Protein AF-A0A9E4REG9-F1 (afdb_monomer_lite)

Foldseek 3Di:
DDDDDDDPPPDPQDDQDPLNVVLVVDLVVDQDPDPLSLCVSQVVSVHHSVVSVVSVVVCCVSVVDVDRDDDDDCVVVVDDDDDDDDDDDPVCPVVD

Radius of gyration: 20.84 Å; chains: 1; bounding box: 36×39×57 Å

Sequence (96 aa):
MATKTAKSTGTRAGKIDLTDRKLMNLIQSRFPMSERPYLDLANELGTSEDDVLARLGRLRKANIVRQIGAIFDTRRLGYKTTLVAFRYPKERLDAA

Structure (mmCIF, N/CA/C/O backbone):
data_AF-A0A9E4REG9-F1
#
_entry.id   AF-A0A9E4REG9-F1
#
loop_
_atom_site.group_PDB
_atom_site.id
_atom_site.type_symbol
_atom_site.label_atom_id
_atom_site.label_alt_id
_atom_site.label_comp_id
_atom_site.label_asym_id
_atom_site.label_entity_id
_atom_site.label_seq_id
_atom_site.pdbx_PDB_ins_code
_atom_site.Cartn_x
_atom_site.Cartn_y
_atom_site.Cartn_z
_atom_site.occupancy
_atom_site.B_iso_or_equiv
_atom_site.auth_seq_id
_atom_site.auth_comp_id
_atom_site.auth_asym_id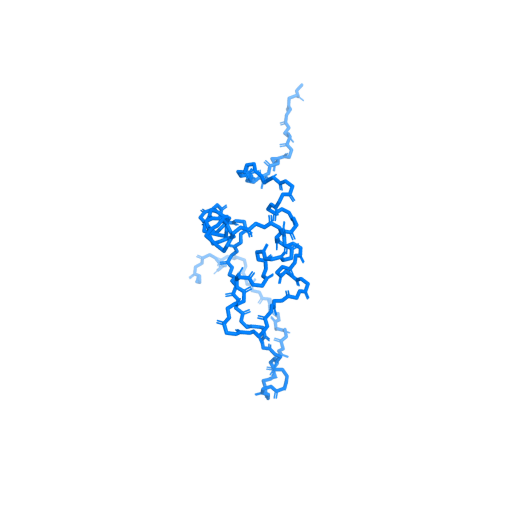
_atom_site.auth_atom_id
_atom_site.pdbx_PDB_model_num
ATOM 1 N N . MET A 1 1 ? -15.924 30.898 -34.098 1.00 37.88 1 MET A N 1
ATOM 2 C CA . MET A 1 1 ? -15.574 29.490 -34.388 1.00 37.88 1 MET A CA 1
ATOM 3 C C . MET A 1 1 ? -14.715 28.987 -33.232 1.00 37.88 1 MET A C 1
ATOM 5 O O . MET A 1 1 ? -13.554 29.340 -33.150 1.00 37.88 1 MET A O 1
ATOM 9 N N . ALA A 1 2 ? -15.328 28.577 -32.124 1.00 30.75 2 ALA A N 1
ATOM 10 C CA . ALA A 1 2 ? -15.759 27.204 -31.837 1.00 30.75 2 ALA A CA 1
ATOM 11 C C . ALA A 1 2 ? -14.583 26.209 -31.687 1.00 30.75 2 ALA A C 1
ATOM 13 O O . ALA A 1 2 ? -14.094 25.646 -32.657 1.00 30.75 2 ALA A O 1
ATOM 14 N N . THR A 1 3 ? -14.205 26.030 -30.413 1.00 35.69 3 THR A N 1
ATOM 15 C CA . THR A 1 3 ? -13.921 24.755 -29.729 1.00 35.69 3 THR A CA 1
ATOM 16 C C . THR A 1 3 ? -12.790 23.839 -30.211 1.00 35.69 3 THR A C 1
ATOM 18 O O . THR A 1 3 ? -12.940 23.055 -31.141 1.00 35.69 3 THR A O 1
ATOM 21 N N . LYS A 1 4 ? -11.782 23.687 -29.338 1.00 35.69 4 LYS A N 1
ATOM 22 C CA . LYS A 1 4 ? -11.570 22.387 -28.675 1.00 35.69 4 LYS A CA 1
ATOM 23 C C . LYS A 1 4 ? -10.800 22.528 -27.362 1.00 35.69 4 LYS A C 1
ATOM 25 O O . LYS A 1 4 ? -9.579 22.572 -27.306 1.00 35.69 4 LYS A O 1
ATOM 30 N N . THR A 1 5 ? -11.584 22.580 -26.295 1.00 35.34 5 THR A N 1
ATOM 31 C CA . THR A 1 5 ? -11.204 22.375 -24.902 1.00 35.34 5 THR A CA 1
ATOM 32 C C . THR A 1 5 ? -10.430 21.064 -24.772 1.00 35.34 5 THR A C 1
ATOM 34 O O . THR A 1 5 ? -10.936 20.003 -25.151 1.00 35.34 5 THR A O 1
ATOM 37 N N . ALA A 1 6 ? -9.210 21.128 -24.238 1.00 40.25 6 ALA A N 1
ATOM 38 C CA . ALA A 1 6 ? -8.483 19.948 -23.801 1.00 40.25 6 ALA A CA 1
ATOM 39 C C . ALA A 1 6 ? -9.361 19.201 -22.789 1.00 40.25 6 ALA A C 1
ATOM 41 O O . ALA A 1 6 ? -9.750 19.749 -21.755 1.00 40.25 6 ALA A O 1
ATOM 42 N N . LYS A 1 7 ? -9.741 17.966 -23.129 1.00 37.78 7 LYS A N 1
ATOM 43 C CA . LYS A 1 7 ? -10.508 17.086 -22.251 1.00 37.78 7 LYS A CA 1
ATOM 44 C C . LYS A 1 7 ? -9.687 16.829 -20.991 1.00 37.78 7 LYS A C 1
ATOM 46 O O . LYS A 1 7 ? -8.796 15.983 -20.976 1.00 37.78 7 LYS A O 1
ATOM 51 N N . SER A 1 8 ? -10.044 17.549 -19.933 1.00 40.06 8 SER A N 1
ATOM 52 C CA . SER A 1 8 ? -9.935 17.096 -18.552 1.00 40.06 8 SER A CA 1
ATOM 53 C C . SER A 1 8 ? -10.459 15.661 -18.483 1.00 40.06 8 SER A C 1
ATOM 55 O O . SER A 1 8 ? -11.664 15.418 -18.474 1.00 40.06 8 SER A O 1
ATOM 57 N N . THR A 1 9 ? -9.539 14.703 -18.521 1.00 34.66 9 THR A N 1
ATOM 58 C CA . THR A 1 9 ? -9.838 13.286 -18.302 1.00 34.66 9 THR A CA 1
ATOM 59 C C . THR A 1 9 ? -9.292 12.915 -16.930 1.00 34.66 9 THR A C 1
ATOM 61 O O . THR A 1 9 ? -8.507 11.991 -16.769 1.00 34.66 9 THR A O 1
ATOM 64 N N . GLY A 1 10 ? -9.660 13.711 -15.926 1.00 39.84 10 GLY A N 1
ATOM 65 C CA . GLY A 1 10 ? -9.578 13.304 -14.535 1.00 39.84 10 GLY A CA 1
ATOM 66 C C . GLY A 1 10 ? -10.879 12.596 -14.205 1.00 39.84 10 GLY A C 1
ATOM 67 O O . GLY A 1 10 ? -11.911 13.250 -14.058 1.00 39.84 10 GLY A O 1
ATOM 68 N N . THR A 1 11 ? -10.843 11.265 -14.148 1.00 42.12 11 THR A N 1
ATOM 69 C CA . THR A 1 11 ? -11.878 10.425 -13.536 1.00 42.12 11 THR A CA 1
ATOM 70 C C . THR A 1 11 ? -12.459 11.156 -12.330 1.00 42.12 11 THR A C 1
ATOM 72 O O . THR A 1 11 ? -11.693 11.595 -11.472 1.00 42.12 11 THR A O 1
ATOM 75 N N . ARG A 1 12 ? -13.789 11.332 -12.264 1.00 47.25 12 ARG A N 1
ATOM 76 C CA . ARG A 1 12 ? -14.460 11.849 -11.062 1.00 47.25 12 ARG A CA 1
ATOM 77 C C . ARG A 1 12 ? -14.109 10.908 -9.914 1.00 47.25 12 ARG A C 1
ATOM 79 O O . ARG A 1 12 ? -14.777 9.895 -9.730 1.00 47.25 12 ARG A O 1
ATOM 86 N N . ALA A 1 13 ? -13.040 11.216 -9.184 1.00 53.56 13 ALA A N 1
ATOM 87 C CA . ALA A 1 13 ? -12.715 10.553 -7.941 1.00 53.56 13 ALA A CA 1
ATOM 88 C C . ALA A 1 13 ? -13.971 10.679 -7.079 1.00 53.56 13 ALA A C 1
ATOM 90 O O . ALA A 1 13 ? -14.412 11.796 -6.786 1.00 53.56 13 ALA A O 1
ATOM 91 N N . GLY A 1 14 ? -14.610 9.547 -6.768 1.00 58.97 14 GLY A N 1
ATOM 92 C CA . GLY A 1 14 ? -15.695 9.523 -5.795 1.00 58.97 14 GLY A CA 1
ATOM 93 C C . GLY A 1 14 ? -15.230 10.307 -4.573 1.00 58.97 14 GLY A C 1
ATOM 94 O O . GLY A 1 14 ? -14.087 10.125 -4.159 1.00 58.97 14 GLY A O 1
ATOM 95 N N . LYS A 1 15 ? -16.057 11.250 -4.096 1.00 71.31 15 LYS A N 1
ATOM 96 C CA . LYS A 1 15 ? -15.683 12.253 -3.083 1.00 71.31 15 LYS A CA 1
ATOM 97 C C . LYS A 1 15 ? -14.786 11.630 -2.003 1.00 71.31 15 LYS A C 1
ATOM 99 O O . LYS A 1 15 ? -15.250 10.814 -1.207 1.00 71.31 15 LYS A O 1
ATOM 104 N N . ILE A 1 16 ? -13.509 12.012 -2.034 1.00 85.38 16 ILE A N 1
ATOM 105 C CA . ILE A 1 16 ? -12.515 11.674 -1.017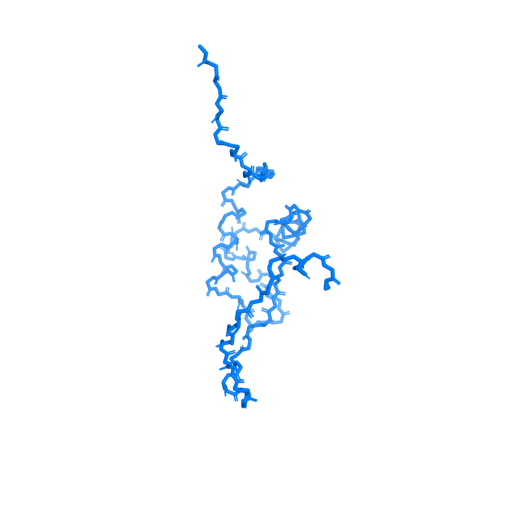 1.00 85.38 16 ILE A CA 1
ATOM 106 C C . ILE A 1 16 ? -12.707 12.684 0.107 1.00 85.38 16 ILE A C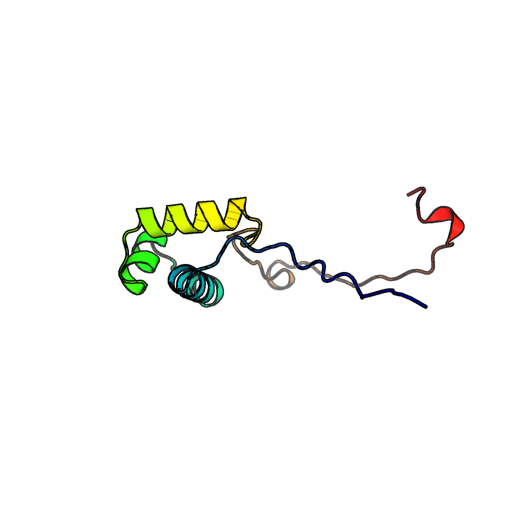 1
ATOM 108 O O . ILE A 1 16 ? -12.624 13.893 -0.139 1.00 85.38 16 ILE A O 1
ATOM 112 N N . ASP A 1 17 ? -12.989 12.202 1.312 1.00 88.94 17 ASP A N 1
ATOM 113 C CA . ASP A 1 17 ? -13.132 13.066 2.479 1.00 88.94 17 ASP A CA 1
ATOM 114 C C . ASP A 1 17 ? -11.772 13.354 3.149 1.00 88.94 17 ASP A C 1
ATOM 116 O O . ASP A 1 17 ? -10.708 12.913 2.701 1.00 88.94 17 ASP A O 1
ATOM 120 N N . LEU A 1 18 ? -11.777 14.178 4.199 1.00 90.50 18 LEU A N 1
ATOM 121 C CA . LEU A 1 18 ? -10.546 14.537 4.909 1.00 90.50 18 LEU A CA 1
ATOM 122 C C . LEU A 1 18 ? -9.917 13.335 5.628 1.00 90.50 18 LEU A C 1
ATOM 124 O O . LEU A 1 18 ? -8.692 13.263 5.723 1.00 90.50 18 LEU A O 1
ATOM 128 N N . THR A 1 19 ? -10.730 12.396 6.107 1.00 89.50 19 THR A N 1
ATOM 129 C CA . THR A 1 19 ? -10.271 11.191 6.807 1.00 89.50 19 THR A CA 1
ATOM 130 C C . THR A 1 19 ? -9.616 10.220 5.833 1.00 89.50 19 THR A C 1
ATOM 132 O O . THR A 1 19 ? -8.528 9.725 6.110 1.00 89.50 19 THR A O 1
ATOM 135 N N . ASP A 1 20 ? -10.195 10.028 4.647 1.00 90.88 20 ASP A N 1
ATOM 136 C CA . ASP A 1 20 ? -9.624 9.232 3.562 1.00 90.88 20 ASP A CA 1
ATOM 137 C C . ASP A 1 20 ? -8.258 9.784 3.139 1.00 90.88 20 ASP A C 1
ATOM 139 O O . ASP A 1 20 ? -7.316 9.023 2.926 1.00 90.88 20 ASP A O 1
ATOM 143 N N . ARG A 1 21 ? -8.120 11.117 3.055 1.00 91.50 21 ARG A N 1
ATOM 144 C CA . ARG A 1 21 ? -6.831 11.762 2.756 1.00 91.50 21 ARG A CA 1
ATOM 145 C C . ARG A 1 21 ? -5.796 11.498 3.842 1.00 91.50 21 ARG A C 1
ATOM 147 O O . ARG A 1 21 ? -4.654 11.186 3.515 1.00 91.50 21 ARG A O 1
ATOM 154 N N . LYS A 1 22 ? -6.180 11.615 5.117 1.00 92.19 22 LYS A N 1
ATOM 155 C CA . LYS A 1 22 ? -5.286 11.301 6.241 1.00 92.19 22 LYS A CA 1
ATOM 156 C C . LYS A 1 22 ? -4.854 9.837 6.199 1.00 92.19 22 LYS A C 1
ATOM 158 O O . LYS A 1 22 ? -3.659 9.572 6.246 1.00 92.19 22 LYS A O 1
ATOM 163 N N . LEU A 1 23 ? -5.800 8.915 6.018 1.00 92.12 23 LEU A N 1
ATOM 164 C CA . LEU A 1 23 ? -5.545 7.479 5.907 1.00 92.12 23 LEU A CA 1
ATOM 165 C C . LEU A 1 23 ? -4.587 7.155 4.753 1.00 92.12 23 LEU A C 1
ATOM 167 O O . LEU A 1 23 ? -3.627 6.410 4.932 1.00 92.12 23 LEU A O 1
ATOM 171 N N . MET A 1 24 ? -4.809 7.752 3.580 1.00 91.56 24 MET A N 1
ATOM 172 C CA . MET A 1 24 ? -3.922 7.592 2.427 1.00 91.56 24 MET A CA 1
ATOM 173 C C . MET A 1 24 ? -2.503 8.095 2.707 1.00 91.56 24 MET A C 1
ATOM 175 O O . MET A 1 24 ? -1.545 7.383 2.414 1.00 91.56 24 MET A O 1
ATOM 179 N N . ASN A 1 25 ? -2.362 9.290 3.289 1.00 91.75 25 ASN A N 1
ATOM 180 C CA . ASN A 1 25 ? -1.054 9.844 3.649 1.00 91.75 25 ASN A CA 1
ATOM 181 C C . ASN A 1 25 ? -0.321 8.951 4.657 1.00 91.75 25 ASN A C 1
ATOM 183 O O . ASN A 1 25 ? 0.898 8.787 4.576 1.00 91.75 25 ASN A O 1
ATOM 187 N N . LEU A 1 26 ? -1.061 8.346 5.585 1.00 90.75 26 LEU A N 1
ATOM 188 C CA . LEU A 1 26 ? -0.497 7.457 6.589 1.00 90.75 26 LEU A CA 1
ATOM 189 C C . LEU A 1 26 ? 0.059 6.189 5.941 1.00 90.75 26 LEU A C 1
ATOM 191 O O . LEU A 1 26 ? 1.243 5.903 6.059 1.00 90.75 26 LEU A O 1
ATOM 195 N N . ILE A 1 27 ? -0.754 5.504 5.136 1.00 90.19 27 ILE A N 1
ATOM 196 C CA . ILE A 1 27 ? -0.358 4.261 4.457 1.00 90.19 27 ILE A CA 1
ATOM 197 C C . ILE A 1 27 ? 0.809 4.480 3.488 1.00 90.19 27 ILE A C 1
ATOM 199 O O . ILE A 1 27 ? 1.664 3.609 3.352 1.00 90.19 27 ILE A O 1
ATOM 203 N N . GLN A 1 28 ? 0.849 5.627 2.806 1.00 87.94 28 GLN A N 1
ATOM 204 C CA . GLN A 1 28 ? 1.934 5.960 1.880 1.00 87.94 28 GLN A CA 1
ATOM 205 C C . GLN A 1 28 ? 3.247 6.292 2.589 1.00 87.94 28 GLN A C 1
ATOM 207 O O . GLN A 1 28 ? 4.311 6.003 2.047 1.00 87.94 28 GLN A O 1
ATOM 212 N N . SER A 1 29 ? 3.182 6.916 3.767 1.00 86.69 29 SER A N 1
ATOM 213 C CA . SER A 1 29 ? 4.380 7.290 4.521 1.00 86.69 29 SER A CA 1
ATOM 214 C C . SER A 1 29 ? 4.924 6.118 5.333 1.00 86.69 29 SER A C 1
ATOM 216 O O . SER A 1 29 ? 6.125 5.849 5.299 1.00 86.69 29 SER A O 1
ATOM 218 N N . ARG A 1 30 ? 4.049 5.396 6.039 1.00 83.25 30 ARG A N 1
ATOM 219 C CA . ARG A 1 30 ? 4.419 4.273 6.893 1.00 83.25 30 ARG A CA 1
ATOM 220 C C . ARG A 1 30 ? 3.244 3.317 7.063 1.00 83.25 30 ARG A C 1
ATOM 222 O O . ARG A 1 30 ? 2.254 3.633 7.712 1.00 83.25 30 ARG A O 1
ATOM 229 N N . PHE A 1 31 ? 3.401 2.099 6.560 1.00 87.94 31 PHE A N 1
ATOM 230 C CA . PHE A 1 31 ? 2.502 1.005 6.909 1.00 87.94 31 PHE A CA 1
ATOM 231 C C . PHE A 1 31 ? 3.004 0.310 8.192 1.00 87.94 31 PHE A C 1
ATOM 233 O O . PHE A 1 31 ? 4.176 -0.083 8.228 1.00 87.94 31 PHE A O 1
A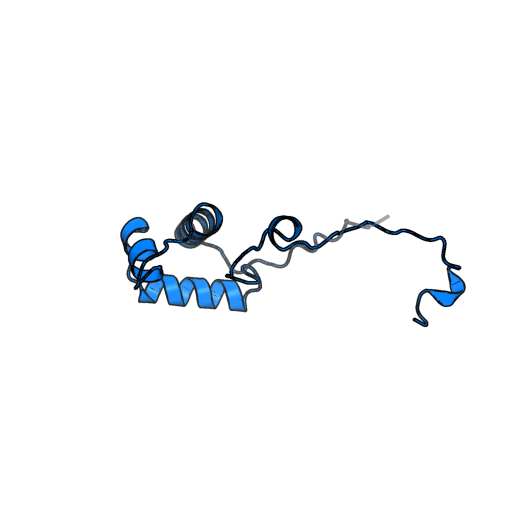TOM 240 N N . PRO A 1 32 ? 2.181 0.177 9.252 1.00 90.25 32 PRO A N 1
ATOM 241 C CA . PRO A 1 32 ? 2.572 -0.514 10.479 1.00 90.25 32 PRO A CA 1
ATOM 242 C C . PRO A 1 32 ? 2.957 -1.976 10.219 1.00 90.25 32 PRO A C 1
ATOM 244 O O . PRO A 1 32 ? 2.292 -2.679 9.464 1.00 90.25 32 PRO A O 1
ATOM 247 N N . MET A 1 33 ? 4.030 -2.440 10.863 1.00 90.38 33 MET A N 1
ATOM 248 C CA . MET A 1 33 ? 4.488 -3.835 10.811 1.00 90.38 33 MET A CA 1
ATOM 249 C C . MET A 1 33 ? 4.163 -4.511 12.145 1.00 90.38 33 MET A C 1
ATOM 251 O O . MET A 1 33 ? 5.052 -4.771 12.953 1.00 90.38 33 MET A O 1
ATOM 255 N N . SER A 1 34 ? 2.874 -4.715 12.397 1.00 93.31 34 SER A N 1
ATOM 256 C CA . SER A 1 34 ? 2.333 -5.348 13.603 1.00 93.31 34 SER A CA 1
ATOM 257 C C . SER A 1 34 ? 1.391 -6.495 13.227 1.00 93.31 34 SER A C 1
ATOM 259 O O . SER A 1 34 ? 1.091 -6.700 12.050 1.00 93.31 34 SER A O 1
ATOM 261 N N . GLU A 1 35 ? 0.909 -7.248 14.219 1.00 94.56 35 GLU A N 1
ATOM 262 C CA . GLU A 1 35 ? -0.090 -8.304 13.992 1.00 94.56 35 GLU A CA 1
ATOM 263 C C . GLU A 1 35 ? -1.420 -7.751 13.456 1.00 94.56 35 GLU A C 1
ATOM 265 O O . GLU A 1 35 ? -2.094 -8.411 12.666 1.00 94.56 35 GLU A O 1
ATOM 270 N N . ARG A 1 36 ? -1.796 -6.529 13.864 1.00 94.19 36 ARG A N 1
ATOM 271 C CA . ARG A 1 36 ? -3.051 -5.865 13.477 1.00 94.19 36 ARG A CA 1
ATOM 272 C C . ARG A 1 36 ? -2.775 -4.466 12.921 1.00 94.19 36 ARG A C 1
ATOM 274 O O . ARG A 1 36 ? -3.122 -3.467 13.551 1.00 94.19 36 ARG A O 1
ATOM 281 N N . PRO A 1 37 ? -2.194 -4.364 11.716 1.00 92.94 37 PRO A N 1
ATOM 282 C CA . PRO A 1 37 ? -1.756 -3.081 11.180 1.00 92.94 37 PRO A CA 1
ATOM 283 C C . PRO A 1 37 ? -2.927 -2.125 10.935 1.00 92.94 37 PRO A C 1
ATOM 285 O O . PRO A 1 37 ? -2.792 -0.929 11.155 1.00 92.94 37 PRO A O 1
ATOM 288 N N . TYR A 1 38 ? -4.097 -2.627 10.529 1.00 93.25 38 TYR A N 1
ATOM 289 C CA . TYR A 1 38 ? -5.279 -1.787 10.307 1.00 93.25 38 TYR A CA 1
ATOM 290 C C . TYR A 1 38 ? -5.871 -1.231 11.604 1.00 93.25 38 TYR A C 1
ATOM 292 O O . TYR A 1 38 ? -6.392 -0.117 11.591 1.00 93.25 38 TYR A O 1
ATOM 300 N N . LEU A 1 39 ? -5.745 -1.959 12.718 1.00 94.25 39 LEU A N 1
ATOM 301 C CA . LEU A 1 39 ? -6.101 -1.451 14.040 1.00 94.25 39 LEU A CA 1
ATOM 302 C C . LEU A 1 39 ? -5.163 -0.316 14.465 1.00 94.25 39 LEU A C 1
ATOM 304 O O . LEU A 1 39 ? -5.632 0.703 14.960 1.00 94.25 39 LEU A O 1
ATOM 308 N N . ASP A 1 40 ? -3.860 -0.447 14.215 1.00 94.19 40 ASP A N 1
ATOM 309 C CA . ASP A 1 40 ? -2.896 0.619 14.511 1.00 94.19 40 ASP A CA 1
ATOM 310 C C . ASP A 1 40 ? -3.180 1.880 13.687 1.00 94.19 40 ASP A C 1
ATOM 312 O O . ASP A 1 40 ? -3.212 2.985 14.232 1.00 94.19 40 ASP A O 1
ATOM 316 N N . LEU A 1 41 ? -3.476 1.712 12.391 1.00 92.75 41 LEU A N 1
ATOM 317 C CA . LEU A 1 41 ? -3.926 2.807 11.527 1.00 92.75 41 LEU A CA 1
ATOM 318 C C . LEU A 1 41 ? -5.193 3.466 12.092 1.00 92.75 41 LEU A C 1
ATOM 320 O O . LEU A 1 41 ? -5.298 4.691 12.119 1.00 92.75 41 LEU A O 1
ATOM 324 N N . ALA A 1 42 ? -6.156 2.659 12.544 1.00 93.88 42 ALA A N 1
ATOM 325 C CA . ALA A 1 42 ? -7.410 3.146 13.101 1.00 93.88 42 ALA A CA 1
ATOM 326 C C . ALA A 1 42 ? -7.196 3.952 14.387 1.00 93.88 42 ALA A C 1
ATOM 328 O O . ALA A 1 42 ? -7.765 5.037 14.513 1.00 93.88 42 ALA A O 1
ATOM 329 N N . ASN A 1 43 ? -6.326 3.475 15.281 1.00 93.38 43 ASN A N 1
ATOM 330 C CA . ASN A 1 43 ? -5.948 4.167 16.512 1.00 93.38 43 ASN A CA 1
ATOM 331 C C . ASN A 1 43 ? -5.306 5.530 16.219 1.00 93.38 43 ASN A C 1
ATOM 333 O O . ASN A 1 43 ? -5.670 6.525 16.842 1.00 93.38 43 ASN A O 1
ATOM 337 N N . GLU A 1 44 ? -4.405 5.602 15.236 1.00 91.06 44 GLU A N 1
ATOM 338 C CA . GLU A 1 44 ? -3.753 6.857 14.840 1.00 91.06 44 GLU A CA 1
ATOM 339 C C . GLU A 1 44 ? -4.729 7.843 14.169 1.00 91.06 44 GLU A C 1
ATOM 341 O O . GLU A 1 44 ? -4.616 9.060 14.323 1.00 91.06 44 GLU A O 1
ATOM 346 N N . LEU A 1 45 ? -5.737 7.325 13.463 1.00 90.75 45 LEU A N 1
ATOM 347 C CA . LEU A 1 45 ? -6.804 8.119 12.847 1.00 90.75 45 LEU A CA 1
ATOM 348 C C . LEU A 1 45 ? -7.930 8.506 13.819 1.00 90.75 45 LEU A C 1
ATOM 350 O O . LEU A 1 45 ? -8.744 9.363 13.469 1.00 90.75 45 LEU A O 1
ATOM 354 N N . GLY A 1 46 ? -7.993 7.897 15.008 1.00 92.56 46 GLY A N 1
ATOM 355 C CA . GLY A 1 46 ? -9.101 8.059 15.954 1.00 92.56 46 GLY A CA 1
ATOM 356 C C . GLY A 1 46 ? -10.412 7.433 15.459 1.00 92.56 46 GLY A C 1
ATOM 357 O O . GLY A 1 46 ? -11.483 8.005 15.652 1.00 92.56 46 GLY A O 1
ATOM 358 N N . THR A 1 47 ? -10.328 6.292 14.773 1.00 93.88 47 THR A N 1
ATOM 359 C CA . THR A 1 47 ? -11.461 5.573 14.154 1.00 93.88 47 THR A CA 1
ATOM 360 C C . THR A 1 47 ? -11.462 4.093 14.557 1.00 93.88 47 THR A C 1
ATOM 362 O O . THR A 1 47 ? -10.606 3.662 15.326 1.00 93.88 47 THR A O 1
ATOM 365 N N . SER A 1 48 ? -12.423 3.302 14.065 1.00 95.44 48 SER A N 1
ATOM 366 C CA . SER A 1 48 ? -12.422 1.844 14.242 1.00 95.44 48 SER A CA 1
ATOM 367 C C . SER A 1 48 ? -11.699 1.132 13.096 1.00 95.44 48 SER A C 1
ATOM 369 O O . SER A 1 48 ? -11.622 1.637 11.975 1.00 95.44 48 SER A O 1
ATOM 371 N N . GLU A 1 49 ? -11.198 -0.076 13.362 1.00 95.31 49 GLU A N 1
ATOM 372 C CA . GLU A 1 49 ? -10.564 -0.915 12.335 1.00 95.31 49 GLU A CA 1
ATOM 373 C C . GLU A 1 49 ? -11.515 -1.206 11.162 1.00 95.31 49 GLU A C 1
ATOM 375 O O . GLU A 1 49 ? -11.114 -1.120 10.000 1.00 95.31 49 GLU A O 1
ATOM 380 N N . ASP A 1 50 ? -12.794 -1.455 11.454 1.00 96.00 50 ASP A N 1
ATOM 381 C CA . ASP A 1 50 ? -13.822 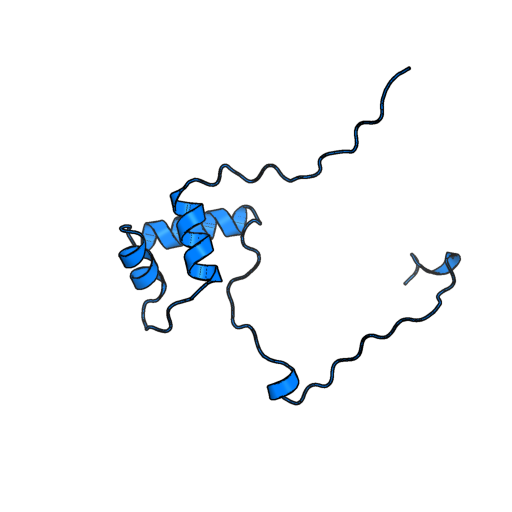-1.683 10.436 1.00 96.00 50 ASP A CA 1
ATOM 382 C C . ASP A 1 50 ? -14.024 -0.465 9.524 1.00 96.00 50 ASP A C 1
ATOM 384 O O . ASP A 1 50 ? -14.192 -0.629 8.313 1.00 96.00 50 ASP A O 1
ATOM 388 N N . ASP A 1 51 ? -13.967 0.760 10.067 1.00 94.50 51 ASP A N 1
ATOM 389 C CA . ASP A 1 51 ? -14.083 1.985 9.266 1.00 94.50 51 ASP A CA 1
ATOM 390 C C . ASP A 1 51 ? -12.878 2.137 8.328 1.00 94.50 51 ASP A C 1
ATOM 392 O O . ASP A 1 51 ? -13.039 2.409 7.135 1.00 94.50 51 ASP A O 1
ATOM 396 N N . VAL A 1 52 ? -11.664 1.865 8.820 1.00 94.44 52 VAL A N 1
ATOM 397 C CA . VAL A 1 52 ? -10.448 1.864 7.992 1.00 94.44 52 VAL A CA 1
ATOM 398 C C . VAL A 1 52 ? -10.560 0.850 6.852 1.00 94.44 52 VAL A C 1
ATOM 400 O O . VAL A 1 52 ? -10.323 1.196 5.690 1.00 94.44 52 VAL A O 1
ATOM 403 N N . LEU A 1 53 ? -10.967 -0.387 7.144 1.00 94.06 53 LEU A N 1
ATOM 404 C CA . LEU A 1 53 ? -11.128 -1.439 6.137 1.00 94.06 53 LEU A CA 1
ATOM 405 C C . LEU A 1 53 ? -12.227 -1.102 5.119 1.00 94.06 53 LEU A C 1
ATOM 407 O O . LEU A 1 53 ? -12.024 -1.274 3.912 1.00 94.06 53 LEU A O 1
ATOM 411 N N . ALA A 1 54 ? -13.365 -0.571 5.571 1.00 94.31 54 ALA A N 1
ATOM 412 C CA . ALA A 1 54 ? -14.457 -0.143 4.702 1.00 94.31 54 ALA A CA 1
ATOM 413 C C . ALA A 1 54 ? -14.020 0.991 3.761 1.00 94.31 54 ALA A C 1
ATOM 415 O O . ALA A 1 54 ? -14.284 0.944 2.550 1.00 94.31 54 ALA A O 1
ATOM 416 N N . ARG A 1 55 ? -13.290 1.984 4.286 1.00 92.81 55 ARG A N 1
ATOM 417 C CA . ARG A 1 55 ? -12.722 3.092 3.504 1.00 92.81 55 ARG A CA 1
ATOM 418 C C . ARG A 1 55 ? -11.723 2.595 2.472 1.00 92.81 55 ARG A C 1
ATOM 420 O O . ARG A 1 55 ? -11.856 2.940 1.297 1.00 92.81 55 ARG A O 1
ATOM 427 N N . LEU A 1 56 ? -10.783 1.733 2.857 1.00 91.88 56 LEU A N 1
ATOM 428 C CA . LEU A 1 56 ? -9.823 1.137 1.922 1.00 91.88 56 LEU A CA 1
ATOM 429 C C . LEU A 1 56 ? -10.510 0.306 0.841 1.00 91.88 56 LEU A C 1
ATOM 431 O O . LEU A 1 56 ? -10.169 0.423 -0.337 1.00 91.88 56 LEU A O 1
ATOM 435 N N . GLY A 1 57 ? -11.526 -0.475 1.211 1.00 91.69 57 GLY A N 1
ATOM 436 C CA . GLY A 1 57 ? -12.349 -1.223 0.266 1.00 91.69 57 GLY A CA 1
ATOM 437 C C . GLY A 1 57 ? -13.034 -0.312 -0.756 1.00 91.69 57 GLY A C 1
ATOM 438 O O . GLY A 1 57 ? -13.010 -0.598 -1.956 1.00 91.69 57 GLY A O 1
ATOM 439 N N . ARG A 1 58 ? -13.595 0.818 -0.309 1.00 92.31 58 ARG A N 1
ATOM 440 C CA . ARG A 1 58 ? -14.207 1.830 -1.185 1.00 92.31 58 ARG A CA 1
ATOM 441 C C . ARG A 1 58 ? -13.179 2.486 -2.108 1.00 92.31 58 ARG A C 1
ATOM 443 O O . ARG A 1 58 ? -13.426 2.577 -3.309 1.00 92.31 58 ARG A O 1
ATOM 450 N N . LEU A 1 59 ? -12.027 2.900 -1.579 1.00 90.38 59 LEU A N 1
ATOM 451 C CA . LEU A 1 59 ? -10.954 3.534 -2.355 1.00 90.38 59 LEU A CA 1
ATOM 452 C C . LEU A 1 59 ? -10.361 2.585 -3.405 1.00 90.38 59 LEU A C 1
ATOM 454 O O . LEU A 1 59 ? -10.051 3.014 -4.519 1.00 90.38 59 LEU A O 1
ATOM 458 N N . ARG A 1 60 ? -10.257 1.292 -3.083 1.00 90.06 60 ARG A N 1
ATOM 459 C CA . ARG A 1 60 ? -9.837 0.252 -4.026 1.00 90.06 60 ARG A CA 1
ATOM 460 C C . ARG A 1 60 ? -10.867 0.044 -5.136 1.00 90.06 60 ARG A C 1
ATOM 462 O O . ARG A 1 60 ? -10.505 0.055 -6.306 1.00 90.06 60 ARG A O 1
ATOM 469 N N . LYS A 1 61 ? -12.157 -0.083 -4.797 1.00 90.31 61 LYS A N 1
ATOM 470 C CA . LYS A 1 61 ? -13.249 -0.213 -5.788 1.00 90.31 61 LYS A CA 1
ATOM 471 C C . LYS A 1 61 ? -13.352 1.005 -6.712 1.00 90.31 61 LYS A C 1
ATOM 473 O O . LYS A 1 61 ? -13.692 0.860 -7.880 1.00 90.31 61 LYS A O 1
ATOM 478 N N . ALA A 1 62 ? -13.034 2.192 -6.202 1.00 90.25 62 ALA A N 1
ATOM 479 C CA . ALA A 1 62 ? -12.996 3.431 -6.974 1.00 90.25 62 ALA A CA 1
ATOM 480 C C . ALA A 1 62 ? -11.723 3.594 -7.833 1.00 90.25 62 ALA A C 1
ATOM 482 O O . ALA A 1 62 ? -11.561 4.637 -8.464 1.00 90.25 62 ALA A O 1
ATOM 483 N N . ASN A 1 63 ? -10.816 2.605 -7.853 1.00 88.31 63 ASN A N 1
ATOM 484 C CA . ASN A 1 63 ? -9.507 2.664 -8.518 1.00 88.31 63 ASN A CA 1
ATOM 485 C C . ASN A 1 63 ? -8.620 3.843 -8.069 1.00 88.31 63 ASN A C 1
ATOM 487 O O . ASN A 1 63 ? -7.709 4.249 -8.790 1.00 88.31 63 ASN A O 1
ATOM 491 N N . ILE A 1 64 ? -8.859 4.384 -6.870 1.00 89.00 64 ILE A N 1
ATOM 492 C CA . ILE A 1 64 ? -8.008 5.416 -6.262 1.00 89.00 64 ILE A CA 1
ATOM 493 C C . ILE A 1 64 ? -6.764 4.749 -5.665 1.00 89.00 64 ILE A C 1
ATOM 495 O O . ILE A 1 64 ? -5.641 5.204 -5.878 1.00 89.00 64 ILE A O 1
ATOM 499 N N . VAL A 1 65 ? -6.955 3.625 -4.970 1.00 88.44 65 VAL A N 1
ATOM 500 C CA . VAL A 1 65 ? -5.869 2.765 -4.484 1.00 88.44 65 VAL A CA 1
ATOM 501 C C . VAL A 1 65 ? -5.767 1.550 -5.400 1.00 88.44 65 VAL A C 1
ATOM 503 O O . VAL A 1 65 ? -6.681 0.732 -5.453 1.00 88.44 65 VAL A O 1
ATOM 506 N N . ARG A 1 66 ? -4.646 1.425 -6.121 1.00 87.31 66 ARG A N 1
ATOM 507 C CA . ARG A 1 66 ? -4.408 0.304 -7.048 1.00 87.31 66 ARG A CA 1
ATOM 508 C C . ARG A 1 66 ? -4.033 -0.981 -6.313 1.00 87.31 66 ARG A C 1
ATOM 510 O O . ARG A 1 66 ? -4.616 -2.030 -6.560 1.00 87.31 66 ARG A O 1
ATOM 517 N N . GLN A 1 67 ? -3.058 -0.889 -5.414 1.00 87.19 67 GLN A N 1
ATOM 518 C CA . GLN A 1 67 ? -2.519 -2.028 -4.681 1.00 87.19 67 GLN A CA 1
ATOM 519 C C . GLN A 1 67 ? -1.869 -1.548 -3.383 1.00 87.19 67 GLN A C 1
ATOM 521 O O . GLN A 1 67 ? -1.238 -0.493 -3.362 1.00 87.19 67 GLN A O 1
ATOM 526 N N . ILE A 1 68 ? -2.009 -2.350 -2.329 1.00 86.62 68 ILE A N 1
ATOM 527 C CA . ILE A 1 68 ? -1.234 -2.252 -1.090 1.00 86.62 68 ILE A CA 1
ATOM 528 C C . ILE A 1 68 ? -0.415 -3.537 -1.020 1.00 86.62 68 ILE 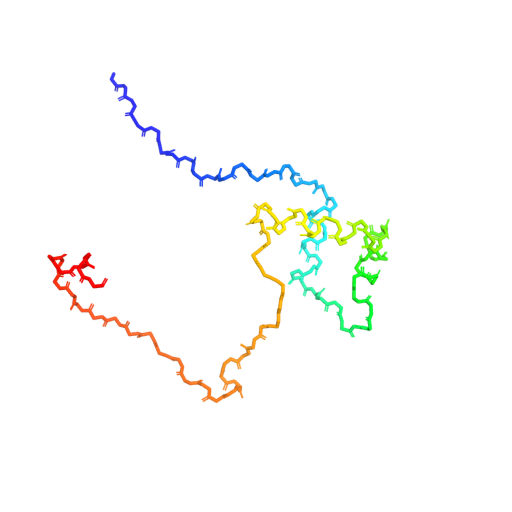A C 1
ATOM 530 O O . ILE A 1 68 ? -0.976 -4.628 -1.093 1.00 86.62 68 ILE A O 1
ATOM 534 N N . GLY A 1 69 ? 0.906 -3.419 -0.964 1.00 87.50 69 GLY A N 1
ATOM 535 C CA . GLY A 1 69 ? 1.793 -4.573 -0.976 1.00 87.50 69 GLY A CA 1
ATOM 536 C C . GLY A 1 69 ? 3.248 -4.178 -0.786 1.00 87.50 69 GLY A C 1
ATOM 537 O O . GLY A 1 69 ? 3.586 -2.994 -0.775 1.00 87.50 69 GLY A O 1
ATOM 538 N N . ALA A 1 70 ? 4.100 -5.187 -0.636 1.00 86.44 70 ALA A N 1
ATOM 539 C CA . ALA A 1 70 ? 5.528 -4.986 -0.465 1.00 86.44 70 ALA A CA 1
ATOM 540 C C . ALA A 1 70 ? 6.159 -4.380 -1.728 1.00 86.44 70 ALA A C 1
ATOM 542 O O . ALA A 1 70 ? 5.886 -4.814 -2.850 1.00 86.44 70 ALA A O 1
ATOM 543 N N . ILE A 1 71 ? 7.028 -3.390 -1.525 1.00 87.94 71 ILE A N 1
ATOM 544 C CA . ILE A 1 71 ? 7.902 -2.852 -2.566 1.00 87.94 71 ILE A CA 1
ATOM 545 C C . ILE A 1 71 ? 9.281 -3.454 -2.338 1.00 87.94 71 ILE A C 1
ATOM 547 O O . ILE A 1 71 ? 9.898 -3.242 -1.295 1.00 87.94 71 ILE A O 1
ATOM 551 N N . PHE A 1 72 ? 9.754 -4.214 -3.318 1.00 88.44 72 PHE A N 1
ATOM 552 C CA . PHE A 1 72 ? 11.056 -4.858 -3.251 1.00 88.44 72 PHE A CA 1
ATOM 553 C C . PHE A 1 72 ? 12.107 -4.032 -3.985 1.00 88.44 72 PHE A C 1
ATOM 555 O O . PHE A 1 72 ? 11.890 -3.582 -5.111 1.00 88.44 72 PHE A O 1
ATOM 562 N N . ASP A 1 73 ? 13.276 -3.882 -3.365 1.00 87.50 73 ASP A N 1
ATOM 563 C CA . ASP A 1 73 ? 14.453 -3.359 -4.050 1.00 87.50 73 ASP A CA 1
ATOM 564 C C . ASP A 1 73 ? 15.039 -4.457 -4.946 1.00 87.50 73 ASP A C 1
ATOM 566 O O . ASP A 1 73 ? 15.705 -5.388 -4.485 1.00 87.50 73 ASP A O 1
ATOM 570 N N . THR A 1 74 ? 14.793 -4.339 -6.250 1.00 89.00 74 THR A N 1
ATOM 571 C CA . THR A 1 74 ? 15.252 -5.307 -7.251 1.00 89.00 74 THR A CA 1
ATOM 572 C C . THR A 1 74 ? 16.776 -5.440 -7.277 1.00 89.00 74 THR A C 1
ATOM 574 O O . THR A 1 74 ? 17.278 -6.528 -7.548 1.00 89.00 74 THR A O 1
ATOM 577 N N . ARG A 1 75 ? 17.531 -4.378 -6.949 1.00 87.44 75 ARG A N 1
ATOM 578 C CA . ARG A 1 75 ? 19.005 -4.415 -6.945 1.00 87.44 75 ARG A CA 1
ATOM 579 C C . ARG A 1 75 ? 19.529 -5.291 -5.815 1.00 87.44 75 ARG A C 1
ATOM 581 O O . ARG A 1 75 ? 20.436 -6.089 -6.033 1.00 87.44 75 ARG A O 1
ATOM 588 N N . ARG A 1 76 ? 18.931 -5.177 -4.624 1.00 90.56 76 ARG A N 1
ATOM 589 C CA . ARG A 1 76 ? 19.269 -6.023 -3.464 1.00 90.56 76 ARG A CA 1
ATOM 590 C C . ARG A 1 76 ? 18.905 -7.488 -3.683 1.00 90.56 76 ARG A C 1
ATOM 592 O O . ARG A 1 76 ? 19.555 -8.360 -3.125 1.00 90.56 76 ARG A O 1
ATOM 599 N N . LEU A 1 77 ? 17.910 -7.750 -4.525 1.00 90.44 77 LEU A N 1
ATOM 600 C CA . LEU A 1 77 ? 17.527 -9.097 -4.949 1.00 90.44 77 LEU A CA 1
ATOM 601 C C . LEU A 1 77 ? 18.402 -9.658 -6.089 1.00 90.44 77 LEU A C 1
ATOM 603 O O . LEU A 1 77 ? 18.108 -10.732 -6.603 1.00 90.44 77 LEU A O 1
ATOM 607 N N . GLY A 1 78 ? 19.458 -8.950 -6.507 1.00 90.56 78 GLY A N 1
ATOM 608 C CA . GLY A 1 78 ? 20.383 -9.404 -7.550 1.00 90.56 78 GLY A CA 1
ATOM 609 C C . GLY A 1 78 ? 19.891 -9.192 -8.985 1.00 90.56 78 GLY A C 1
ATOM 610 O O . GLY A 1 78 ? 20.578 -9.580 -9.931 1.00 90.56 78 GLY A O 1
ATOM 611 N N . TYR A 1 79 ? 18.739 -8.543 -9.179 1.00 89.81 79 TYR A N 1
ATOM 612 C CA . TYR A 1 79 ? 18.244 -8.221 -10.514 1.00 89.81 79 TYR A CA 1
ATOM 613 C C . TYR A 1 79 ? 19.006 -7.036 -11.108 1.00 89.81 79 TYR A C 1
ATOM 615 O O . TYR A 1 79 ? 19.227 -6.009 -10.459 1.00 89.81 79 TYR A O 1
ATOM 623 N N . LYS A 1 80 ? 19.341 -7.155 -12.394 1.00 90.31 80 LYS A N 1
ATOM 624 C CA . LYS A 1 80 ? 19.876 -6.064 -13.211 1.00 90.31 80 LYS A CA 1
ATOM 625 C C . LYS A 1 80 ? 18.778 -5.576 -14.143 1.00 90.31 80 LYS A C 1
ATOM 627 O O . LYS A 1 80 ? 18.289 -6.333 -14.976 1.00 90.31 80 LYS A O 1
ATOM 632 N N . THR A 1 81 ? 18.385 -4.319 -13.993 1.00 89.56 81 THR A N 1
ATOM 633 C CA . THR A 1 81 ? 17.416 -3.672 -14.878 1.00 89.56 81 THR A CA 1
ATOM 634 C C . THR A 1 81 ? 18.157 -2.763 -15.853 1.00 89.56 81 THR A C 1
ATOM 636 O O . THR A 1 81 ? 19.122 -2.095 -15.484 1.00 89.56 81 THR A O 1
ATOM 639 N N . THR A 1 82 ? 17.732 -2.754 -17.115 1.00 93.44 82 THR A N 1
ATOM 640 C CA . THR A 1 82 ? 18.248 -1.847 -18.145 1.00 93.44 82 THR A CA 1
ATOM 641 C C . THR A 1 82 ? 17.081 -1.308 -18.963 1.00 93.44 82 THR A C 1
ATOM 643 O O . THR A 1 82 ? 16.123 -2.034 -19.231 1.00 93.44 82 THR A O 1
ATOM 646 N N . LEU A 1 83 ? 17.134 -0.025 -19.321 1.00 95.19 83 LEU A N 1
ATOM 647 C CA . LEU A 1 83 ? 16.168 0.582 -20.229 1.00 95.19 83 LEU A CA 1
ATOM 648 C C . LEU A 1 83 ? 16.674 0.378 -21.656 1.00 95.19 83 LEU A C 1
ATOM 650 O O . LEU A 1 83 ? 17.726 0.900 -22.019 1.00 95.19 83 LEU A O 1
ATOM 654 N N . VAL A 1 84 ? 15.921 -0.367 -22.462 1.00 93.88 84 VAL A N 1
ATOM 655 C CA . VAL A 1 84 ? 16.239 -0.595 -23.874 1.00 93.88 84 VAL A CA 1
ATOM 656 C C . VAL A 1 84 ? 15.226 0.146 -24.730 1.00 93.88 84 VAL A C 1
ATOM 658 O O . VAL A 1 84 ? 14.021 0.024 -24.522 1.00 93.88 84 VAL A O 1
ATOM 661 N N . ALA A 1 85 ? 15.723 0.895 -25.707 1.00 94.00 85 ALA A N 1
ATOM 662 C CA . ALA A 1 85 ? 14.915 1.524 -26.738 1.00 94.00 85 ALA A CA 1
ATOM 663 C C . ALA A 1 85 ? 15.458 1.118 -28.109 1.00 94.00 85 ALA A C 1
ATOM 665 O O . ALA A 1 85 ? 16.670 1.040 -28.306 1.00 94.00 85 ALA A O 1
ATOM 666 N N . PHE A 1 86 ? 14.562 0.869 -29.059 1.00 92.25 86 PHE A N 1
ATOM 667 C CA . PHE A 1 86 ? 14.916 0.548 -30.437 1.00 92.25 86 PHE A CA 1
ATOM 668 C C . PHE A 1 86 ? 14.017 1.309 -31.404 1.00 92.25 86 PHE A C 1
ATOM 670 O O . PHE A 1 86 ? 12.876 1.656 -31.093 1.00 92.25 86 PHE A O 1
ATOM 677 N N . ARG A 1 87 ? 14.547 1.582 -32.598 1.00 90.62 87 ARG A N 1
ATOM 678 C CA . ARG A 1 87 ? 13.770 2.170 -33.686 1.00 90.62 87 ARG A CA 1
ATOM 679 C C . ARG A 1 87 ? 12.883 1.089 -34.292 1.00 90.62 87 ARG A C 1
ATOM 681 O O . ARG A 1 87 ? 13.390 0.048 -34.698 1.00 90.62 87 ARG A O 1
ATOM 688 N N . TYR A 1 88 ? 11.587 1.358 -34.391 1.00 91.06 88 TYR A N 1
ATOM 689 C CA . TYR A 1 88 ? 10.622 0.429 -34.967 1.00 91.06 88 TYR A CA 1
ATOM 690 C C . TYR A 1 88 ? 9.842 1.100 -36.110 1.00 91.06 88 TYR A C 1
ATOM 692 O O . TYR A 1 88 ? 9.442 2.258 -35.949 1.00 91.06 88 TYR A O 1
ATOM 700 N N . PRO A 1 89 ? 9.650 0.434 -37.267 1.00 92.12 89 PRO A N 1
ATOM 701 C CA . PRO A 1 89 ? 8.817 0.951 -38.352 1.00 92.12 89 PRO A CA 1
ATOM 702 C C . PRO A 1 89 ? 7.381 1.201 -37.886 1.00 92.12 89 PRO A C 1
ATOM 704 O O . PRO A 1 89 ? 6.775 0.353 -37.228 1.00 92.12 89 PRO A O 1
ATOM 707 N N . LYS A 1 90 ? 6.828 2.367 -38.226 1.00 88.19 90 LYS A N 1
ATOM 708 C CA . LYS A 1 90 ? 5.538 2.831 -37.695 1.00 88.19 90 LYS A CA 1
ATOM 709 C C . LYS A 1 90 ? 4.372 1.993 -38.221 1.00 88.19 90 LYS A C 1
ATOM 711 O O . LYS A 1 90 ? 3.388 1.793 -37.522 1.00 88.19 90 LYS A O 1
ATOM 716 N N . GLU A 1 91 ? 4.527 1.455 -39.424 1.00 90.94 91 GLU A N 1
ATOM 717 C CA . GLU A 1 91 ? 3.541 0.662 -40.159 1.00 90.94 91 GLU A CA 1
ATOM 718 C C . GLU A 1 91 ? 3.274 -0.700 -39.504 1.00 90.94 91 GLU A C 1
ATOM 720 O O . GLU A 1 91 ? 2.299 -1.365 -39.837 1.00 90.94 91 GLU A O 1
ATOM 725 N N . ARG A 1 92 ? 4.140 -1.132 -38.579 1.00 85.50 92 ARG A N 1
ATOM 726 C CA . ARG A 1 92 ? 4.045 -2.431 -37.902 1.00 85.50 92 ARG A CA 1
ATOM 727 C C . ARG A 1 92 ? 3.666 -2.325 -36.426 1.00 85.50 92 ARG A C 1
ATOM 729 O O . ARG A 1 92 ? 3.594 -3.350 -35.759 1.00 85.50 92 ARG A O 1
ATOM 736 N N . LEU A 1 93 ? 3.474 -1.111 -35.908 1.00 83.81 93 LEU A N 1
ATOM 737 C CA . LEU A 1 93 ? 3.348 -0.850 -34.472 1.00 83.81 93 LEU A CA 1
ATOM 738 C C . LEU A 1 93 ? 2.101 -1.500 -33.847 1.00 83.81 93 LEU A C 1
ATOM 740 O O . LEU A 1 93 ? 2.186 -2.006 -32.736 1.00 83.81 93 LEU A O 1
ATOM 744 N N . ASP A 1 94 ? 0.984 -1.524 -34.579 1.00 81.56 94 ASP A N 1
ATOM 745 C CA . ASP A 1 94 ? -0.313 -2.020 -34.090 1.00 81.56 94 ASP A CA 1
ATOM 746 C C . ASP A 1 94 ? -0.553 -3.514 -34.386 1.00 81.56 94 ASP A C 1
ATOM 748 O O . ASP A 1 94 ? -1.580 -4.069 -34.006 1.00 81.56 94 ASP A O 1
ATOM 752 N N . ALA A 1 95 ? 0.374 -4.163 -35.099 1.00 71.12 95 ALA A N 1
ATOM 753 C CA . ALA A 1 95 ? 0.283 -5.573 -35.487 1.00 71.12 95 ALA A CA 1
ATOM 754 C C . ALA A 1 95 ? 1.054 -6.518 -34.542 1.00 71.12 95 ALA A C 1
ATOM 756 O O . ALA A 1 95 ? 1.159 -7.710 -34.838 1.00 71.12 95 ALA A O 1
ATOM 757 N N . ALA A 1 96 ? 1.639 -5.980 -33.466 1.00 56.19 96 ALA A N 1
ATOM 758 C CA . ALA A 1 96 ? 2.464 -6.693 -32.490 1.00 56.19 96 ALA A CA 1
ATOM 759 C C . ALA A 1 96 ? 1.683 -7.071 -31.224 1.00 56.19 96 ALA A C 1
ATOM 761 O O . ALA A 1 96 ? 0.819 -6.273 -30.797 1.00 56.19 96 ALA A O 1
#

Secondary structure (DSSP, 8-state):
-----------------HHHHHHHHHHHH----SSSHHHHHHHHHTS-HHHHHHHHHHHHHTTS-----PPP-TTTTT-----------GGGGGG-

pLDDT: mean 82.64, std 18.31, range [30.75, 96.0]